Protein AF-A0A9E3B1U9-F1 (afdb_monomer_lite)

pLDDT: mean 83.23, std 11.36, range [48.38, 97.12]

Radius of gyration: 23.72 Å; chains: 1; bounding box: 40×32×60 Å

Structure (mmCIF, N/CA/C/O backbone):
data_AF-A0A9E3B1U9-F1
#
_entry.id   AF-A0A9E3B1U9-F1
#
loop_
_atom_site.group_PDB
_atom_site.id
_atom_site.type_symbol
_atom_site.label_atom_id
_atom_site.label_alt_id
_atom_site.label_comp_id
_atom_site.label_asym_id
_atom_site.label_entity_id
_atom_site.label_seq_id
_atom_site.pdbx_PDB_ins_code
_atom_site.Cartn_x
_atom_site.Cartn_y
_atom_site.Cartn_z
_atom_site.occupancy
_atom_site.B_iso_or_equiv
_atom_site.auth_seq_id
_atom_site.auth_comp_id
_atom_site.auth_asym_id
_atom_site.auth_atom_id
_atom_site.pdbx_PDB_model_num
ATOM 1 N N . MET A 1 1 ? -16.603 22.361 7.714 1.00 49.66 1 MET A N 1
ATOM 2 C CA . MET A 1 1 ? -17.066 21.148 8.423 1.00 49.66 1 MET A CA 1
ATOM 3 C C . MET A 1 1 ? -16.010 20.755 9.442 1.00 49.66 1 MET A C 1
ATOM 5 O O . MET A 1 1 ? -14.847 20.657 9.066 1.00 49.66 1 MET A O 1
ATOM 9 N N . SER A 1 2 ? -16.385 20.610 10.715 1.00 66.94 2 SER A N 1
ATOM 10 C CA . SER A 1 2 ? -15.467 20.126 11.755 1.00 66.94 2 SER A CA 1
ATOM 11 C C . SER A 1 2 ? -15.106 18.672 11.453 1.00 66.94 2 SER A C 1
ATOM 13 O O . SER A 1 2 ? -16.000 17.873 11.173 1.00 66.94 2 SER A O 1
ATOM 15 N N . ARG A 1 3 ? -13.813 18.331 11.436 1.00 66.00 3 ARG A N 1
ATOM 16 C CA . ARG A 1 3 ? -13.393 16.935 11.256 1.00 66.00 3 ARG A CA 1
ATOM 17 C C . ARG A 1 3 ? -13.819 16.144 12.500 1.00 66.00 3 ARG A C 1
ATOM 19 O O . ARG A 1 3 ? -13.573 16.629 13.603 1.00 66.00 3 ARG A O 1
ATOM 26 N N . PRO A 1 4 ? -14.436 14.961 12.349 1.00 73.38 4 PRO A N 1
ATOM 27 C CA . PRO A 1 4 ? -14.774 14.132 13.494 1.00 73.38 4 PRO A CA 1
ATOM 28 C C . PRO A 1 4 ? -13.487 13.756 14.232 1.00 73.38 4 PRO A C 1
ATOM 30 O O . PRO A 1 4 ? -12.551 13.215 13.646 1.00 73.38 4 PRO A O 1
ATOM 33 N N . ASP A 1 5 ? -13.429 14.088 15.521 1.00 87.81 5 ASP A N 1
ATOM 34 C CA . ASP A 1 5 ? -12.231 13.879 16.343 1.00 87.81 5 ASP A CA 1
ATOM 35 C C . ASP A 1 5 ? -12.021 12.380 16.647 1.00 87.81 5 ASP A C 1
ATOM 37 O O . ASP A 1 5 ? -10.915 11.965 16.989 1.00 87.81 5 ASP A O 1
ATOM 41 N N . THR A 1 6 ? -13.070 11.561 16.475 1.00 93.06 6 THR A N 1
ATOM 42 C CA . THR A 1 6 ? -13.085 10.105 16.680 1.00 93.06 6 THR A CA 1
ATOM 43 C C . THR A 1 6 ? -13.768 9.394 15.507 1.00 93.06 6 THR A C 1
ATOM 45 O O . THR A 1 6 ? -14.789 9.870 15.013 1.00 93.06 6 THR A O 1
ATOM 48 N N . ILE A 1 7 ? -13.222 8.254 15.078 1.00 92.12 7 ILE A N 1
ATOM 49 C CA . ILE A 1 7 ? -13.779 7.374 14.045 1.00 92.12 7 ILE A CA 1
ATOM 50 C C . ILE A 1 7 ? -13.888 5.931 14.545 1.00 92.12 7 ILE A C 1
ATOM 52 O O . ILE A 1 7 ? -13.135 5.509 15.420 1.00 92.12 7 ILE A O 1
ATOM 56 N N . LEU A 1 8 ? -14.838 5.181 13.990 1.00 94.94 8 LEU A N 1
ATOM 57 C CA . LEU A 1 8 ? -15.070 3.772 14.301 1.00 94.94 8 LEU A CA 1
ATOM 58 C C . LEU A 1 8 ? -14.416 2.888 13.237 1.00 94.94 8 LEU A C 1
ATOM 60 O O . LEU A 1 8 ? -14.699 3.041 12.052 1.00 94.94 8 LEU A O 1
ATOM 64 N N . ILE A 1 9 ? -13.559 1.967 13.671 1.00 92.75 9 ILE A N 1
ATOM 65 C CA . ILE A 1 9 ? -12.929 0.937 12.837 1.00 92.75 9 ILE A CA 1
ATOM 66 C C . ILE A 1 9 ? -13.145 -0.395 13.552 1.00 92.75 9 ILE A C 1
ATOM 68 O O . ILE A 1 9 ? -12.828 -0.503 14.735 1.00 92.75 9 ILE A O 1
ATOM 72 N N . ASP A 1 10 ? -13.727 -1.375 12.862 1.00 94.62 10 ASP A N 1
ATOM 73 C CA . ASP A 1 10 ? -13.988 -2.727 13.383 1.00 94.62 10 ASP A CA 1
ATOM 74 C C . ASP A 1 10 ? -14.668 -2.746 14.765 1.00 94.62 10 ASP A C 1
ATOM 76 O O . ASP A 1 10 ? -14.299 -3.490 15.671 1.00 94.62 10 ASP A O 1
ATOM 80 N N . GLY A 1 11 ? -15.662 -1.872 14.957 1.00 94.62 11 GLY A N 1
ATOM 81 C CA . GLY A 1 11 ? -16.423 -1.777 16.209 1.00 94.62 11 GLY A CA 1
ATOM 82 C C . GLY A 1 11 ? -15.689 -1.082 17.362 1.00 94.62 11 GLY A C 1
ATOM 83 O O . GLY A 1 11 ? -16.241 -0.975 18.456 1.00 94.62 11 GLY A O 1
ATOM 84 N N . ARG A 1 12 ? -14.481 -0.556 17.133 1.00 94.69 12 ARG A N 1
ATOM 85 C CA . ARG A 1 12 ? -13.708 0.192 18.128 1.00 94.69 12 ARG A CA 1
ATOM 86 C C . ARG A 1 12 ? -13.559 1.659 17.737 1.00 94.69 12 ARG A C 1
ATOM 88 O O . ARG A 1 12 ? -13.324 1.996 16.580 1.00 94.69 12 ARG A O 1
ATOM 95 N N . ALA A 1 13 ? -13.708 2.540 18.722 1.00 94.62 13 ALA A N 1
ATOM 96 C CA . ALA A 1 13 ? -13.554 3.977 18.545 1.00 94.62 13 ALA A CA 1
ATOM 97 C C . ALA A 1 13 ? -12.084 4.393 18.693 1.00 94.62 13 ALA A C 1
ATOM 99 O O . ALA A 1 13 ? -11.408 4.004 19.647 1.00 94.62 13 ALA A O 1
ATOM 100 N N . TYR A 1 14 ? -11.611 5.216 17.765 1.00 94.31 14 TYR A N 1
ATOM 101 C CA . TYR A 1 14 ? -10.241 5.707 17.697 1.00 94.31 14 TYR A CA 1
ATOM 102 C C . TYR A 1 14 ? -10.225 7.202 17.441 1.00 94.31 14 TYR A C 1
ATOM 104 O O . TYR A 1 14 ? -10.971 7.694 16.596 1.00 94.31 14 TYR A O 1
ATOM 112 N N . ARG A 1 15 ? -9.333 7.938 18.103 1.00 94.12 15 ARG A N 1
ATOM 113 C CA . ARG A 1 15 ? -9.137 9.349 17.770 1.00 94.12 15 ARG A CA 1
ATOM 114 C C . ARG A 1 15 ? -8.452 9.457 16.418 1.00 94.12 15 ARG A C 1
ATOM 116 O O . ARG A 1 15 ? -7.474 8.763 16.146 1.00 94.12 15 ARG A O 1
ATOM 123 N N . TRP A 1 16 ? -8.922 10.380 15.588 1.00 91.38 16 TRP A N 1
ATOM 124 C CA . TRP A 1 16 ? -8.366 10.574 14.250 1.00 91.38 16 TRP A CA 1
ATOM 125 C C . TRP A 1 16 ? -6.863 10.898 14.286 1.00 91.38 16 TRP A C 1
ATOM 127 O O . TRP A 1 16 ? -6.094 10.384 13.477 1.00 91.38 16 TRP A O 1
ATOM 137 N N . ARG A 1 17 ? -6.425 11.712 15.260 1.00 92.12 17 ARG A N 1
ATOM 138 C CA . ARG A 1 17 ? -5.004 12.074 15.426 1.00 92.12 17 ARG A CA 1
ATOM 139 C C . ARG A 1 17 ? -4.122 10.858 15.682 1.00 92.12 17 ARG A C 1
ATOM 141 O O . ARG A 1 17 ? -3.057 10.767 15.082 1.00 92.12 17 ARG A O 1
ATOM 148 N N . ASP A 1 18 ? -4.587 9.927 16.506 1.00 94.12 18 ASP A N 1
ATOM 149 C CA . ASP A 1 18 ? -3.813 8.745 16.889 1.00 94.12 18 ASP A CA 1
ATOM 150 C C . ASP A 1 18 ? -3.608 7.819 15.680 1.00 94.12 18 ASP A C 1
ATOM 152 O O . ASP A 1 18 ? -2.519 7.292 15.471 1.00 94.12 18 ASP A O 1
ATOM 156 N N . ILE A 1 19 ? -4.621 7.693 14.816 1.00 93.50 19 ILE A N 1
ATOM 157 C CA . ILE A 1 19 ? -4.521 6.928 13.563 1.00 93.50 19 ILE A CA 1
ATOM 158 C C . ILE A 1 19 ? -3.525 7.567 12.598 1.00 93.50 19 ILE A C 1
ATOM 160 O O . ILE A 1 19 ? -2.711 6.871 11.989 1.00 93.50 19 ILE A O 1
ATOM 164 N N . VAL A 1 20 ? -3.583 8.891 12.439 1.00 93.44 20 VAL A N 1
ATOM 165 C CA . VAL A 1 20 ? -2.651 9.611 11.562 1.00 93.44 20 VAL A CA 1
ATOM 166 C C . VAL A 1 20 ? -1.215 9.445 12.055 1.00 93.44 20 VAL A C 1
ATOM 168 O O . VAL A 1 20 ? -0.315 9.226 11.243 1.00 93.44 20 VAL A O 1
ATOM 171 N N . GLU A 1 21 ? -1.000 9.510 13.366 1.00 96.06 21 GLU A N 1
ATOM 172 C CA . GLU A 1 21 ? 0.326 9.343 13.954 1.00 96.06 21 GLU A CA 1
ATOM 173 C C . GLU A 1 21 ? 0.849 7.912 13.783 1.00 96.06 21 GLU A C 1
ATOM 175 O O . GLU A 1 21 ? 1.964 7.716 13.298 1.00 96.06 21 GLU A O 1
ATOM 180 N N . LEU A 1 22 ? 0.006 6.906 14.033 1.00 95.25 22 LEU A N 1
ATOM 181 C CA . LEU A 1 22 ? 0.335 5.507 13.757 1.00 95.25 22 LEU A CA 1
ATOM 182 C C . LEU A 1 22 ? 0.708 5.297 12.281 1.00 95.25 22 LEU A C 1
ATOM 184 O O . LEU A 1 22 ? 1.682 4.612 11.965 1.00 95.25 22 LEU A O 1
ATOM 188 N N . ARG A 1 23 ? -0.028 5.925 11.355 1.00 95.19 23 ARG A N 1
ATOM 189 C CA . ARG A 1 23 ? 0.257 5.827 9.919 1.00 95.19 23 ARG A CA 1
ATOM 190 C C . ARG A 1 23 ? 1.603 6.449 9.551 1.00 95.19 23 ARG A C 1
ATOM 192 O O . ARG A 1 23 ? 2.306 5.901 8.703 1.00 95.19 23 ARG A O 1
ATOM 199 N N . ARG A 1 24 ? 1.978 7.572 10.164 1.00 97.12 24 ARG A N 1
ATOM 200 C CA . ARG A 1 24 ? 3.297 8.189 9.949 1.00 97.12 24 ARG A CA 1
ATOM 201 C C . ARG A 1 24 ? 4.415 7.270 10.413 1.00 97.12 24 ARG A C 1
ATOM 203 O O . ARG A 1 24 ? 5.338 7.026 9.646 1.00 97.12 24 ARG A O 1
ATOM 210 N N . GLN A 1 25 ? 4.288 6.701 11.608 1.00 96.81 25 GLN A N 1
ATOM 211 C CA . GLN A 1 25 ? 5.270 5.759 12.149 1.00 96.81 25 GLN A CA 1
ATOM 212 C C . GLN A 1 25 ? 5.448 4.539 11.236 1.00 96.81 25 GLN A C 1
ATOM 214 O O . GLN A 1 25 ? 6.575 4.146 10.947 1.00 96.81 25 GLN A O 1
ATOM 219 N N . GLN A 1 26 ? 4.351 3.990 10.702 1.00 94.81 26 GLN A N 1
ATOM 220 C CA . GLN A 1 26 ? 4.410 2.912 9.709 1.00 94.81 26 GLN A CA 1
ATOM 221 C C . GLN A 1 26 ? 5.165 3.317 8.440 1.00 94.81 26 GLN A C 1
ATOM 223 O O . GLN A 1 26 ? 5.945 2.526 7.920 1.00 94.81 26 GLN A O 1
ATOM 228 N N . LEU A 1 27 ? 4.930 4.528 7.924 1.00 93.88 27 LEU A N 1
ATOM 229 C CA . LEU A 1 27 ? 5.616 5.018 6.728 1.00 93.88 27 LEU A CA 1
ATOM 230 C C . LEU A 1 27 ? 7.109 5.227 6.974 1.00 93.88 27 LEU A C 1
ATOM 232 O O . LEU A 1 27 ? 7.906 4.883 6.107 1.00 93.88 27 LEU A O 1
ATOM 236 N N . GLU A 1 28 ? 7.497 5.756 8.133 1.00 94.88 28 GLU A N 1
ATOM 237 C CA . GLU A 1 28 ? 8.911 5.914 8.487 1.00 94.88 28 GLU A CA 1
ATOM 238 C C . GLU A 1 28 ? 9.602 4.558 8.662 1.00 94.88 28 GLU A C 1
ATOM 240 O O . GLU A 1 28 ? 10.674 4.344 8.098 1.00 94.88 28 GLU A O 1
ATOM 245 N N . ALA A 1 29 ? 8.953 3.599 9.330 1.00 91.38 29 ALA A N 1
ATOM 246 C CA . ALA A 1 29 ? 9.456 2.229 9.429 1.00 91.38 29 ALA A CA 1
ATOM 247 C C . ALA A 1 29 ? 9.582 1.561 8.048 1.00 91.38 29 ALA A C 1
ATOM 249 O O . ALA A 1 29 ? 10.594 0.927 7.754 1.00 91.38 29 ALA A O 1
ATOM 250 N N . TRP A 1 30 ? 8.590 1.748 7.174 1.00 86.94 30 TRP A N 1
ATOM 251 C CA . TRP A 1 30 ? 8.615 1.247 5.800 1.00 86.94 30 TRP A CA 1
ATOM 252 C C . TRP A 1 30 ? 9.758 1.874 4.993 1.00 86.94 30 TRP A C 1
ATOM 254 O O . TRP A 1 30 ? 10.523 1.150 4.372 1.00 86.94 30 TRP A O 1
ATOM 264 N N . LYS A 1 31 ? 9.956 3.197 5.044 1.00 86.75 31 LYS A N 1
ATOM 265 C CA . LYS A 1 31 ? 11.085 3.859 4.365 1.00 86.75 31 LYS A CA 1
ATOM 266 C C . LYS A 1 31 ? 12.436 3.364 4.884 1.00 86.75 31 LYS A C 1
ATOM 268 O O . LYS A 1 31 ? 13.331 3.103 4.083 1.00 86.75 31 LYS A O 1
ATOM 273 N N . ALA A 1 32 ? 12.579 3.229 6.205 1.00 88.06 32 ALA A N 1
ATOM 274 C CA . ALA A 1 32 ? 13.803 2.744 6.839 1.00 88.06 32 ALA A CA 1
ATOM 275 C C . ALA A 1 32 ? 14.130 1.301 6.429 1.00 88.06 32 ALA A C 1
ATOM 277 O O . ALA A 1 32 ? 15.291 0.980 6.187 1.00 88.06 32 ALA A O 1
ATOM 278 N N . ALA A 1 33 ? 13.108 0.456 6.281 1.00 85.38 33 ALA A N 1
ATOM 279 C CA . ALA A 1 33 ? 13.263 -0.922 5.833 1.00 85.38 33 ALA A CA 1
ATOM 280 C C . ALA A 1 33 ? 13.657 -1.053 4.350 1.00 85.38 33 ALA A C 1
ATOM 282 O O . ALA A 1 33 ? 13.993 -2.159 3.936 1.00 85.38 33 ALA A O 1
ATOM 283 N N . ARG A 1 34 ? 13.604 0.035 3.555 1.00 74.19 34 ARG A N 1
ATOM 284 C CA . ARG A 1 34 ? 13.807 0.034 2.091 1.00 74.19 34 ARG A CA 1
ATOM 285 C C . ARG A 1 34 ? 13.239 -1.226 1.418 1.00 74.19 34 ARG A C 1
ATOM 287 O O . ARG A 1 34 ? 13.987 -1.944 0.758 1.00 74.19 34 ARG A O 1
ATOM 294 N N . PRO A 1 35 ? 11.949 -1.546 1.601 1.00 72.31 35 PRO A N 1
ATOM 295 C CA . PRO A 1 35 ? 11.389 -2.732 0.998 1.00 72.31 35 PRO A CA 1
ATOM 296 C C . PRO A 1 35 ? 11.438 -2.528 -0.508 1.00 72.31 35 PRO A C 1
ATOM 298 O O . PRO A 1 35 ? 10.704 -1.714 -1.072 1.00 72.31 35 PRO A O 1
ATOM 301 N N . GLU A 1 36 ? 12.342 -3.252 -1.156 1.00 75.00 36 GLU A N 1
ATOM 302 C CA . GLU A 1 36 ? 12.254 -3.459 -2.585 1.00 75.00 36 GLU A CA 1
ATOM 303 C C . GLU A 1 36 ? 10.900 -4.115 -2.816 1.00 75.00 36 GLU A C 1
ATOM 305 O O . GLU A 1 36 ? 10.602 -5.180 -2.266 1.00 75.00 36 GLU A O 1
ATOM 310 N N . GLN A 1 37 ? 10.028 -3.424 -3.552 1.00 72.75 37 GLN A N 1
ATOM 311 C CA . GLN A 1 37 ? 8.771 -4.027 -3.946 1.00 72.75 37 GLN A CA 1
ATOM 312 C C . GLN A 1 37 ? 9.136 -5.291 -4.727 1.00 72.75 37 GLN A C 1
ATOM 314 O O . GLN A 1 37 ? 9.851 -5.174 -5.727 1.00 72.75 37 GLN A O 1
ATOM 319 N N . PRO A 1 38 ? 8.686 -6.481 -4.292 1.00 74.31 38 PRO A N 1
ATOM 320 C CA . PRO A 1 38 ? 9.009 -7.702 -4.999 1.00 74.31 38 PRO A CA 1
ATOM 321 C C . PRO A 1 38 ? 8.472 -7.562 -6.418 1.00 74.31 38 PRO A C 1
ATOM 323 O O . PRO A 1 38 ? 7.267 -7.417 -6.644 1.00 74.31 38 PRO A O 1
ATOM 326 N N . ALA A 1 39 ? 9.389 -7.522 -7.377 1.00 78.62 39 ALA A N 1
ATOM 327 C CA . ALA A 1 39 ? 9.025 -7.482 -8.772 1.00 78.62 39 ALA A CA 1
ATOM 328 C C . ALA A 1 39 ? 8.563 -8.887 -9.166 1.00 78.62 39 ALA A C 1
ATOM 330 O O . ALA A 1 39 ? 9.232 -9.875 -8.869 1.00 78.62 39 ALA A O 1
ATOM 331 N N . LEU A 1 40 ? 7.415 -8.978 -9.841 1.00 85.00 40 LEU A N 1
ATOM 332 C CA . LEU A 1 40 ? 6.893 -10.260 -10.327 1.00 85.00 40 LEU A CA 1
ATOM 333 C C . LEU A 1 40 ? 7.881 -10.948 -11.291 1.00 85.00 40 LEU A C 1
ATOM 335 O O . LEU A 1 40 ? 7.899 -12.169 -11.403 1.00 85.00 40 LEU A O 1
ATOM 339 N N . PHE A 1 41 ? 8.727 -10.153 -11.950 1.00 85.56 41 PHE A N 1
ATOM 340 C CA . PHE A 1 41 ? 9.817 -10.587 -12.817 1.00 85.56 41 PHE A CA 1
ATOM 341 C C . PHE A 1 41 ? 11.063 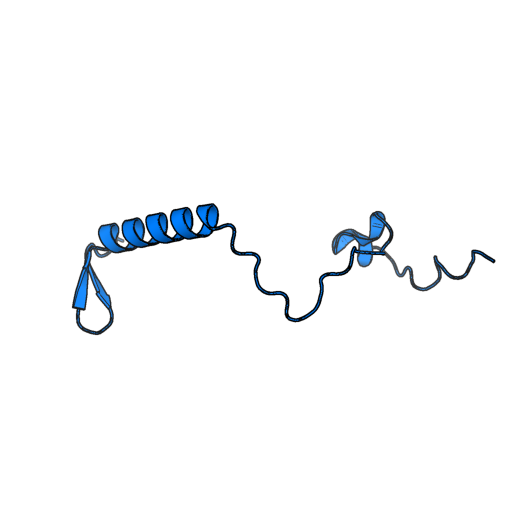-9.745 -12.539 1.00 85.56 41 PHE A C 1
ATOM 343 O O . PHE A 1 41 ? 10.954 -8.620 -12.054 1.00 85.56 41 PHE A O 1
ATOM 350 N N . ALA A 1 42 ? 12.242 -10.251 -12.907 1.00 83.12 42 ALA A N 1
ATOM 351 C CA . ALA A 1 42 ? 13.474 -9.474 -12.827 1.00 83.12 42 ALA A CA 1
ATOM 352 C C . ALA A 1 42 ? 13.342 -8.164 -13.625 1.00 83.12 42 ALA A C 1
ATOM 354 O O . ALA A 1 42 ? 13.019 -8.181 -14.818 1.00 83.12 42 ALA A O 1
ATOM 355 N N . LEU A 1 43 ? 13.589 -7.032 -12.961 1.00 81.12 43 LEU A N 1
ATOM 356 C CA . LEU A 1 43 ? 13.583 -5.725 -13.607 1.00 81.12 43 LEU A CA 1
ATOM 357 C C . LEU A 1 43 ? 14.729 -5.671 -14.621 1.00 81.12 43 LEU A C 1
ATOM 359 O O . LEU A 1 43 ? 15.889 -5.883 -14.276 1.00 81.12 43 LEU A O 1
ATOM 363 N N . LYS A 1 44 ? 14.394 -5.401 -15.883 1.00 82.00 44 LYS A N 1
ATOM 364 C CA . LYS A 1 44 ? 15.376 -5.164 -16.943 1.00 82.00 44 LYS A CA 1
ATOM 365 C C . LYS A 1 44 ? 15.650 -3.671 -17.047 1.00 82.00 44 LYS A C 1
ATOM 367 O O . LYS A 1 44 ? 14.728 -2.867 -16.899 1.00 82.00 44 LYS A O 1
ATOM 372 N N . THR A 1 45 ? 16.895 -3.312 -17.344 1.00 81.88 45 THR A N 1
ATOM 373 C CA . THR A 1 45 ? 17.238 -1.941 -17.732 1.00 81.88 45 THR A CA 1
ATOM 374 C C . THR A 1 45 ? 16.416 -1.551 -18.955 1.00 81.88 45 THR A C 1
ATOM 376 O O . THR A 1 45 ? 16.303 -2.330 -19.903 1.00 81.88 45 THR A O 1
ATOM 379 N N . ASP A 1 46 ? 15.827 -0.358 -18.917 1.00 81.56 46 ASP A N 1
ATOM 380 C CA . ASP A 1 46 ? 15.097 0.187 -20.054 1.00 81.56 46 ASP A CA 1
ATOM 381 C C . ASP A 1 46 ? 16.054 0.361 -21.241 1.00 81.56 46 ASP A C 1
ATOM 383 O O . ASP A 1 46 ? 17.020 1.116 -21.159 1.00 81.56 46 ASP A O 1
ATOM 387 N N . SER A 1 47 ? 15.808 -0.376 -22.323 1.00 82.31 47 SER A N 1
ATOM 388 C CA . SER A 1 47 ? 16.616 -0.341 -23.544 1.00 82.31 47 SER 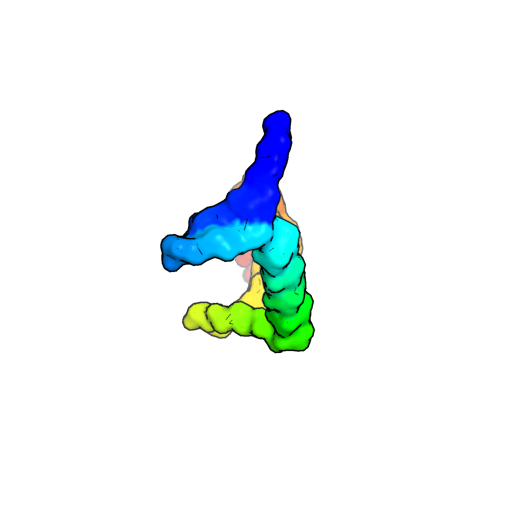A CA 1
ATOM 389 C C . SER A 1 47 ? 16.096 0.664 -24.572 1.00 82.31 47 SER A C 1
ATOM 391 O O . SER A 1 47 ? 16.586 0.691 -25.700 1.00 82.31 47 SER A O 1
ATOM 393 N N . ARG A 1 48 ? 15.062 1.444 -24.233 1.00 81.31 48 ARG A N 1
ATOM 394 C CA . ARG A 1 48 ? 14.520 2.463 -25.133 1.00 81.31 48 ARG A CA 1
ATOM 395 C C . ARG A 1 48 ? 15.499 3.632 -25.293 1.00 81.31 48 ARG A C 1
ATOM 397 O O . ARG A 1 48 ? 16.219 3.957 -24.346 1.00 81.31 48 ARG A O 1
ATOM 404 N N . PRO A 1 49 ? 15.492 4.313 -26.451 1.00 81.75 49 PRO A N 1
ATOM 405 C CA . PRO A 1 49 ? 16.175 5.590 -26.610 1.00 81.75 49 PRO A CA 1
ATOM 406 C C . PRO A 1 49 ? 15.747 6.591 -25.530 1.00 81.75 49 PRO A C 1
ATOM 408 O O . PRO A 1 49 ? 14.608 6.571 -25.061 1.00 81.75 49 PRO A O 1
ATOM 411 N N . ALA A 1 50 ? 16.644 7.505 -25.153 1.00 84.06 50 ALA A N 1
ATOM 412 C CA . ALA A 1 50 ? 16.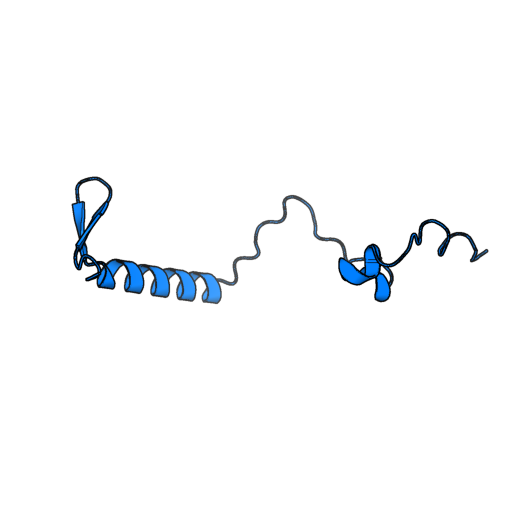378 8.483 -24.094 1.00 84.06 50 ALA A CA 1
ATOM 413 C C . ALA A 1 50 ? 15.123 9.336 -24.366 1.00 84.06 50 ALA A C 1
ATOM 415 O O . ALA A 1 50 ? 14.402 9.687 -23.430 1.00 84.06 50 ALA A O 1
ATOM 416 N N . THR A 1 51 ? 14.831 9.613 -25.639 1.00 82.88 51 THR A N 1
ATOM 417 C CA . THR A 1 51 ? 13.620 10.311 -26.094 1.00 82.88 51 THR A CA 1
ATOM 418 C C . THR A 1 51 ? 12.335 9.576 -25.714 1.00 82.88 51 THR A C 1
ATOM 420 O O . THR A 1 51 ? 11.344 10.225 -25.404 1.00 82.88 51 THR A O 1
ATOM 423 N N . ASP A 1 52 ? 12.367 8.247 -25.610 1.00 85.31 52 ASP A N 1
ATOM 424 C CA . ASP A 1 52 ? 11.187 7.383 -25.447 1.00 85.31 52 ASP A C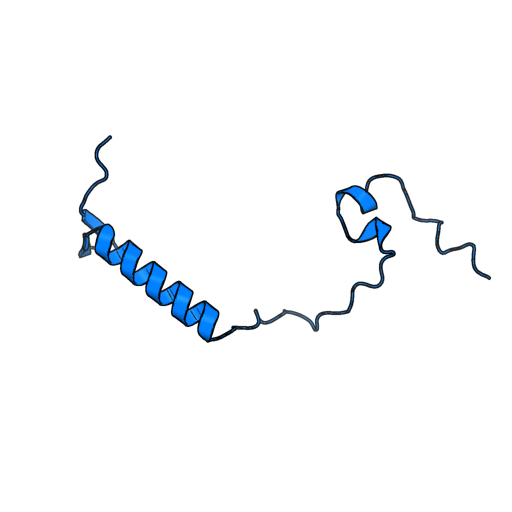A 1
ATOM 425 C C . ASP A 1 52 ? 11.010 6.889 -23.998 1.00 85.31 52 ASP A C 1
ATOM 427 O O . ASP A 1 52 ? 10.079 6.136 -23.668 1.00 85.31 52 ASP A O 1
ATOM 431 N N . SER A 1 53 ? 11.902 7.342 -23.110 1.00 84.38 53 SER A N 1
ATOM 432 C CA . SER A 1 53 ? 11.894 7.049 -21.672 1.00 84.38 53 SER A CA 1
ATOM 433 C C . SER A 1 53 ? 10.661 7.619 -20.958 1.00 84.38 53 SER A C 1
ATOM 435 O O . SER A 1 53 ? 10.209 7.074 -19.950 1.00 84.38 53 SER A O 1
ATOM 437 N N . THR A 1 54 ? 10.059 8.679 -21.509 1.00 85.31 54 THR A N 1
ATOM 438 C CA . THR A 1 54 ? 8.824 9.290 -21.001 1.00 85.31 54 THR A CA 1
ATOM 439 C C . THR A 1 54 ? 7.631 8.937 -21.883 1.00 85.31 54 THR A C 1
ATOM 441 O O . THR A 1 54 ? 7.770 8.724 -23.086 1.00 85.31 54 THR A O 1
ATOM 444 N N . ALA A 1 55 ? 6.427 8.913 -21.303 1.00 84.19 55 ALA A N 1
ATOM 445 C CA . ALA A 1 55 ? 5.202 8.708 -22.079 1.00 84.19 55 ALA A CA 1
ATOM 446 C C . ALA A 1 55 ? 5.011 9.804 -23.143 1.00 84.19 55 ALA A C 1
ATOM 448 O O . ALA A 1 55 ? 4.649 9.503 -24.274 1.00 84.19 55 ALA A O 1
ATOM 449 N N . ALA A 1 56 ? 5.304 11.061 -22.793 1.00 86.88 56 ALA A N 1
ATOM 450 C CA . ALA A 1 56 ? 5.197 12.190 -23.713 1.00 86.88 56 ALA A CA 1
ATOM 451 C C . ALA A 1 56 ? 6.144 12.054 -24.912 1.00 86.88 56 ALA A C 1
ATOM 453 O O . ALA A 1 56 ? 5.751 12.353 -26.033 1.00 86.88 56 ALA A O 1
ATOM 454 N N . GLY A 1 57 ? 7.373 11.589 -24.680 1.00 85.94 57 GLY A N 1
ATOM 455 C CA . GLY A 1 57 ? 8.327 11.342 -25.753 1.0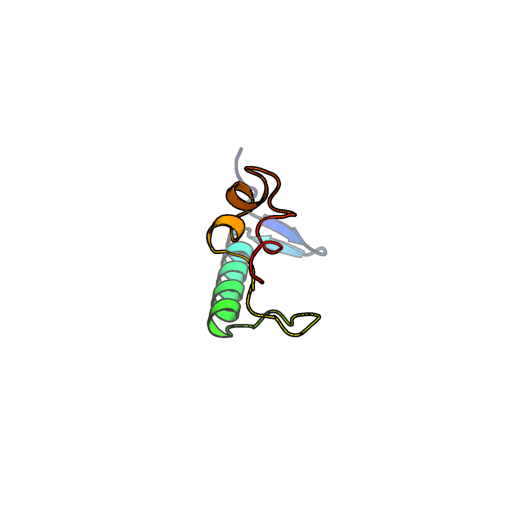0 85.94 57 GLY A CA 1
ATOM 456 C C . GLY A 1 57 ? 7.930 10.157 -26.631 1.00 85.94 57 GLY A C 1
ATOM 457 O O . GLY A 1 57 ? 7.856 10.306 -27.844 1.00 85.94 57 GLY A O 1
ATOM 458 N N . ARG A 1 58 ? 7.535 9.031 -26.022 1.00 84.44 58 ARG A N 1
ATOM 459 C CA . ARG A 1 58 ? 7.130 7.805 -26.736 1.00 84.44 58 ARG A CA 1
ATOM 460 C C . ARG A 1 58 ? 5.971 8.002 -27.711 1.00 84.44 58 ARG A C 1
ATOM 462 O O . ARG A 1 58 ? 5.891 7.309 -28.715 1.00 84.44 58 ARG A O 1
ATOM 469 N N . TYR A 1 59 ? 5.036 8.884 -27.373 1.00 85.31 59 TYR A N 1
ATOM 470 C CA . TYR A 1 59 ? 3.828 9.107 -28.168 1.00 85.31 59 TYR A CA 1
ATOM 471 C C . TYR A 1 59 ? 3.844 10.443 -28.912 1.00 85.31 59 TYR A C 1
ATOM 473 O O . TYR A 1 59 ? 2.796 10.885 -29.380 1.00 85.31 59 TYR A O 1
ATOM 481 N N . ARG A 1 60 ? 5.008 11.099 -29.015 1.00 87.69 60 ARG A N 1
ATOM 482 C CA . ARG A 1 60 ? 5.150 12.322 -29.812 1.00 87.69 60 ARG A CA 1
ATOM 483 C C . ARG A 1 60 ? 4.955 12.029 -31.299 1.00 87.69 60 ARG A C 1
ATOM 485 O O . ARG A 1 60 ? 4.230 12.762 -31.960 1.00 87.69 60 ARG A O 1
ATOM 492 N N . GLU A 1 61 ? 5.572 10.963 -31.796 1.00 82.94 61 GLU A N 1
ATOM 493 C CA . GLU A 1 61 ? 5.428 10.480 -33.169 1.00 82.94 61 GLU A CA 1
ATOM 494 C C . GLU A 1 61 ? 5.739 8.973 -33.247 1.00 82.94 61 GLU A C 1
ATOM 496 O O . GLU A 1 61 ? 6.357 8.431 -32.328 1.00 82.94 61 GLU A O 1
ATOM 501 N N . PRO A 1 62 ? 5.279 8.253 -34.284 1.00 82.06 62 PRO A N 1
ATOM 502 C CA . PRO A 1 62 ? 5.555 6.826 -34.426 1.00 82.06 62 PRO A CA 1
ATOM 503 C C . PRO A 1 62 ? 7.039 6.568 -34.737 1.00 82.06 62 PRO A C 1
ATOM 505 O O . PRO A 1 62 ? 7.505 6.940 -35.807 1.00 82.06 62 PRO A O 1
ATOM 508 N N . SER A 1 63 ? 7.745 5.855 -33.856 1.00 74.06 63 SER A N 1
ATOM 509 C CA . SER A 1 63 ? 9.177 5.519 -33.997 1.00 74.06 63 SER A CA 1
ATOM 510 C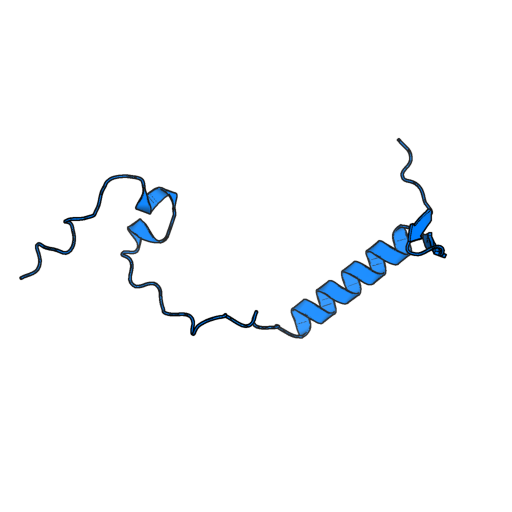 C . SER A 1 63 ? 9.449 4.075 -34.456 1.00 74.06 63 SER A C 1
ATOM 512 O O . SER A 1 63 ? 10.559 3.558 -34.335 1.00 74.06 63 SER A O 1
ATOM 514 N N . LEU A 1 64 ? 8.431 3.383 -34.997 1.00 73.50 64 LEU A N 1
ATOM 515 C CA . LEU A 1 64 ? 8.480 1.947 -35.334 1.00 73.50 64 LEU A CA 1
ATOM 516 C C . LEU A 1 64 ? 9.641 1.567 -36.276 1.00 73.50 64 LEU A C 1
ATOM 518 O O . LEU A 1 64 ? 10.091 0.423 -36.252 1.00 73.50 64 LEU A O 1
ATOM 522 N N . LEU A 1 65 ? 10.111 2.504 -37.105 1.00 75.06 65 LEU A N 1
ATOM 523 C CA . LEU A 1 65 ? 11.134 2.263 -38.128 1.00 75.06 65 LEU A CA 1
ATOM 524 C C . LEU A 1 65 ? 12.518 2.826 -37.771 1.00 75.06 65 LEU A C 1
ATOM 526 O O . LEU A 1 65 ? 13.484 2.527 -38.471 1.00 75.06 65 LEU A O 1
ATOM 530 N N . ASP A 1 66 ? 12.650 3.576 -36.676 1.00 74.62 66 ASP A N 1
ATOM 531 C CA . ASP A 1 66 ? 13.868 4.345 -36.375 1.00 74.62 66 ASP A CA 1
ATOM 532 C C . ASP A 1 66 ? 15.083 3.451 -36.065 1.00 74.62 66 ASP A C 1
ATOM 534 O O . ASP A 1 66 ? 16.232 3.857 -36.233 1.00 74.62 66 ASP A O 1
ATOM 538 N N . GLY A 1 67 ? 14.842 2.200 -35.660 1.00 64.81 67 GLY A N 1
ATOM 539 C CA . GLY A 1 67 ? 15.877 1.192 -35.404 1.00 64.81 67 GLY A CA 1
ATOM 540 C C . GLY A 1 67 ? 16.189 0.255 -36.578 1.00 64.81 67 GLY A C 1
ATOM 541 O O . GLY A 1 67 ? 17.089 -0.569 -36.452 1.00 64.81 67 GLY A O 1
ATOM 542 N N . LEU A 1 68 ? 15.466 0.341 -37.702 1.00 63.94 68 LEU A N 1
ATOM 543 C CA . LEU A 1 68 ? 15.605 -0.592 -38.836 1.00 63.94 68 LEU A CA 1
ATOM 544 C C . LEU A 1 68 ? 16.632 -0.142 -39.892 1.00 63.94 68 LEU A C 1
ATOM 546 O O . LEU A 1 68 ? 16.918 -0.894 -40.818 1.00 63.94 68 LEU A O 1
ATOM 550 N N . GLY A 1 69 ? 17.179 1.072 -39.767 1.00 56.62 69 GLY A N 1
ATOM 551 C CA . GLY A 1 69 ? 18.121 1.666 -40.725 1.00 56.62 69 GLY A CA 1
ATOM 552 C C . GLY A 1 69 ? 19.607 1.534 -40.378 1.00 56.62 69 GLY A C 1
ATOM 553 O O . GLY A 1 69 ? 20.431 2.098 -41.090 1.00 56.62 69 GLY A O 1
ATOM 554 N N . GLN A 1 70 ? 19.970 0.838 -39.296 1.00 53.75 70 GLN A N 1
ATOM 555 C CA . GLN A 1 70 ? 21.374 0.589 -38.945 1.00 53.75 70 GLN A CA 1
ATOM 556 C C . GLN A 1 70 ? 21.762 -0.839 -39.337 1.00 53.75 70 GLN A C 1
ATOM 558 O O . GLN A 1 70 ? 21.667 -1.764 -38.531 1.00 53.75 70 GLN A O 1
ATOM 563 N N . GLY A 1 71 ? 22.149 -0.995 -40.604 1.00 48.38 71 GLY A N 1
ATOM 564 C CA . GLY A 1 71 ? 22.837 -2.160 -41.161 1.00 48.38 71 GLY A CA 1
ATOM 565 C C . GLY A 1 71 ? 24.168 -1.740 -41.762 1.00 48.38 71 GLY A C 1
ATOM 566 O O . GLY A 1 71 ? 24.214 -0.623 -42.325 1.00 48.38 71 GLY A O 1
#

Foldseek 3Di:
DDDPQWDDDPNDIDGPVVVVVVVVVVVVVCVVVVDPPPDPDDDDDDPDDPQCPDPCSVVVDDCPCVPVPDD

Secondary structure (DSSP, 8-state):
-PPPSEEEETTEEEEHHHHHHHHHHHHHHHHHT------SSPPPPP-S-GGGSSHHHHTTS--TTTTSS--

Sequence (71 aa):
MSRPDTILIDGRAYRWRDIVELRRQQLEAWKAARPEQPALFALKTDSRPATDSTAAGRYREPSLLDGLGQG